Protein AF-A0A0F9W934-F1 (afdb_monomer_lite)

Sequence (111 aa):
MRCPDISNLKLDRRDQDALKRIRSIQRAGNVLEVVMPAGVMSVIFLGNGPSQTLYNIHSADWVLFAQALNGLPSIIRTQIANAAKLRLLDGGLSAEQRKFWDAVERGCGGY

Foldseek 3Di:
DFFDWFWQDQDDPLNLVLLCQLVVLCVVQVNPDSQDQPQCCCSNPVVDDRDDDGTTGDQVSLVSSLVSLVPDDPVSLQSQLVSLVVVCPDPDDDPRSNSRSCSSNVSGHDD

Organism: NCBI:txid412755

Structure (mmCIF, N/CA/C/O backbone):
data_AF-A0A0F9W934-F1
#
_entry.id   AF-A0A0F9W934-F1
#
loop_
_atom_site.group_PDB
_atom_site.id
_atom_site.type_symbol
_atom_site.label_atom_id
_atom_site.label_alt_id
_atom_site.label_comp_id
_atom_site.label_asym_id
_atom_site.label_entity_id
_atom_site.label_seq_id
_atom_site.pdbx_PDB_ins_code
_atom_site.Cartn_x
_atom_site.Cartn_y
_atom_site.Cartn_z
_atom_site.occupancy
_atom_site.B_iso_or_equiv
_atom_site.auth_seq_id
_atom_site.auth_comp_id
_atom_site.auth_asym_id
_atom_site.auth_atom_id
_atom_site.pdbx_PDB_model_num
ATOM 1 N N . MET A 1 1 ? -8.552 -16.717 -4.793 1.00 54.19 1 MET A N 1
ATOM 2 C CA . MET A 1 1 ? -7.733 -15.486 -4.783 1.00 54.19 1 MET A CA 1
ATOM 3 C C . MET A 1 1 ? -6.305 -15.897 -5.087 1.00 54.19 1 MET A C 1
ATOM 5 O O . MET A 1 1 ? -5.833 -16.815 -4.426 1.00 54.19 1 MET A O 1
ATOM 9 N N . ARG A 1 2 ? -5.652 -15.314 -6.097 1.00 76.81 2 ARG A N 1
ATOM 10 C CA . ARG A 1 2 ? -4.266 -15.647 -6.452 1.00 76.81 2 ARG A CA 1
ATOM 11 C C . ARG A 1 2 ? -3.397 -14.418 -6.213 1.00 76.81 2 ARG A C 1
ATOM 13 O O . ARG A 1 2 ? -3.354 -13.512 -7.035 1.00 76.81 2 ARG A O 1
ATOM 20 N N . CYS A 1 3 ? -2.747 -14.360 -5.056 1.00 87.44 3 CYS A N 1
ATOM 21 C CA . CYS A 1 3 ? -1.920 -13.206 -4.726 1.00 87.44 3 CYS A CA 1
ATOM 22 C C . CYS A 1 3 ? -0.605 -13.233 -5.522 1.00 87.44 3 CYS A C 1
ATOM 24 O O . CYS A 1 3 ? -0.059 -14.318 -5.737 1.00 87.44 3 CYS A O 1
ATOM 26 N N . PRO A 1 4 ? -0.092 -12.075 -5.967 1.00 89.75 4 PRO A N 1
ATOM 27 C CA . PRO A 1 4 ? 1.106 -12.032 -6.791 1.00 89.75 4 PRO A CA 1
ATOM 28 C C . PRO A 1 4 ? 2.367 -12.262 -5.956 1.00 89.75 4 PRO A C 1
ATOM 30 O O . PRO A 1 4 ? 2.503 -11.709 -4.868 1.00 89.75 4 PRO A O 1
ATOM 33 N N . ASP A 1 5 ? 3.333 -12.984 -6.511 1.00 91.31 5 ASP A N 1
ATOM 34 C CA . ASP A 1 5 ? 4.720 -12.857 -6.075 1.00 91.31 5 ASP A CA 1
ATOM 35 C C . ASP A 1 5 ? 5.345 -11.652 -6.791 1.00 91.31 5 ASP A C 1
ATOM 37 O O . ASP A 1 5 ? 5.230 -11.498 -8.013 1.00 91.31 5 ASP A O 1
ATOM 41 N N . ILE A 1 6 ? 5.978 -10.766 -6.026 1.00 91.75 6 ILE A N 1
ATOM 42 C CA . ILE A 1 6 ? 6.658 -9.580 -6.543 1.00 91.75 6 ILE A CA 1
ATOM 43 C C . ILE A 1 6 ? 8.110 -9.646 -6.099 1.00 91.75 6 ILE A C 1
ATOM 45 O O . ILE A 1 6 ? 8.400 -9.629 -4.907 1.00 91.75 6 ILE A O 1
ATOM 49 N N . SER A 1 7 ? 9.022 -9.701 -7.060 1.00 91.00 7 SER A N 1
ATOM 50 C CA . SER A 1 7 ? 10.460 -9.682 -6.800 1.00 91.00 7 SER A CA 1
ATOM 51 C C . SER A 1 7 ? 11.062 -8.360 -7.249 1.00 91.00 7 SER A C 1
ATOM 53 O O . SER A 1 7 ? 10.609 -7.776 -8.232 1.00 91.00 7 SER A O 1
ATOM 55 N N . ASN A 1 8 ? 12.112 -7.915 -6.559 1.00 89.38 8 ASN A N 1
ATOM 56 C CA . ASN A 1 8 ? 12.868 -6.706 -6.895 1.00 89.38 8 ASN A CA 1
ATOM 57 C C . ASN A 1 8 ? 12.010 -5.432 -6.972 1.00 89.38 8 ASN A C 1
ATOM 59 O O . ASN A 1 8 ? 12.311 -4.518 -7.742 1.00 89.38 8 ASN A O 1
ATOM 63 N N . LEU A 1 9 ? 10.948 -5.348 -6.168 1.00 90.69 9 LEU A N 1
ATOM 64 C CA . LEU A 1 9 ? 10.140 -4.141 -6.079 1.00 90.69 9 LEU A CA 1
ATOM 65 C C . LEU A 1 9 ? 11.009 -3.007 -5.543 1.00 90.69 9 LEU A C 1
ATOM 67 O O . LEU A 1 9 ? 11.544 -3.091 -4.440 1.00 90.69 9 LEU A O 1
ATOM 71 N N . LYS A 1 10 ? 11.113 -1.928 -6.313 1.00 90.25 10 LYS A N 1
ATOM 72 C CA . LYS A 1 10 ? 11.779 -0.703 -5.890 1.00 90.25 10 LYS A CA 1
ATOM 73 C C . LYS A 1 10 ? 10.728 0.364 -5.638 1.00 90.25 10 LYS A C 1
ATOM 75 O O . LYS A 1 10 ? 10.038 0.777 -6.564 1.00 90.25 10 LYS A O 1
ATOM 80 N N . LEU A 1 11 ? 10.617 0.791 -4.385 1.00 88.50 11 LEU A N 1
ATOM 81 C CA . LEU A 1 11 ? 9.685 1.845 -3.997 1.00 88.50 11 LEU A CA 1
ATOM 82 C C . LEU A 1 11 ? 10.354 3.211 -4.132 1.00 88.50 11 LEU A C 1
ATOM 84 O O . LEU A 1 11 ? 11.452 3.436 -3.621 1.00 88.50 11 LEU A O 1
ATOM 88 N N . ASP A 1 12 ? 9.684 4.126 -4.822 1.00 88.94 12 ASP A N 1
ATOM 89 C CA . ASP A 1 12 ? 10.135 5.502 -4.986 1.00 88.94 12 ASP A CA 1
ATOM 90 C C . ASP A 1 12 ? 9.631 6.406 -3.845 1.00 88.94 12 ASP A C 1
ATOM 92 O O . ASP A 1 12 ? 8.940 5.977 -2.920 1.00 88.94 12 ASP A O 1
ATOM 96 N N . ARG A 1 13 ? 9.981 7.695 -3.891 1.00 87.75 13 ARG A N 1
ATOM 97 C CA . ARG A 1 13 ? 9.539 8.661 -2.871 1.00 87.75 13 ARG A CA 1
ATOM 98 C C . ARG A 1 13 ? 8.012 8.787 -2.785 1.00 87.75 13 ARG A C 1
ATOM 100 O O . ARG A 1 13 ? 7.486 8.863 -1.680 1.00 87.75 13 ARG A O 1
ATOM 107 N N . ARG A 1 14 ? 7.301 8.771 -3.917 1.00 90.50 14 ARG A N 1
ATOM 108 C CA . ARG A 1 14 ? 5.834 8.884 -3.941 1.00 90.50 14 ARG A CA 1
ATOM 109 C C . ARG A 1 14 ? 5.183 7.648 -3.332 1.00 90.50 14 ARG A C 1
ATOM 111 O O . ARG A 1 14 ? 4.183 7.771 -2.630 1.00 90.50 14 ARG A O 1
ATOM 118 N N . ASP A 1 15 ? 5.768 6.471 -3.544 1.00 91.12 15 ASP A N 1
ATOM 119 C CA . ASP A 1 15 ? 5.319 5.252 -2.878 1.00 91.12 15 ASP A CA 1
ATOM 120 C C . ASP A 1 15 ? 5.468 5.350 -1.366 1.00 91.12 15 ASP A C 1
ATOM 122 O O . ASP A 1 15 ? 4.544 5.023 -0.624 1.00 91.12 15 ASP A O 1
ATOM 126 N N . GLN A 1 16 ? 6.621 5.831 -0.899 1.00 88.94 16 GLN A N 1
ATOM 127 C CA . GLN A 1 16 ? 6.857 6.012 0.529 1.00 88.94 16 GLN A CA 1
ATOM 128 C C . GLN A 1 16 ? 5.864 6.988 1.155 1.00 88.94 16 GLN A C 1
ATOM 130 O O . GLN A 1 16 ? 5.382 6.745 2.261 1.00 88.94 16 GLN A O 1
ATOM 135 N N . ASP A 1 17 ? 5.541 8.075 0.463 1.00 89.75 17 ASP A N 1
ATOM 136 C CA . ASP A 1 17 ? 4.576 9.058 0.946 1.00 89.75 17 ASP A CA 1
ATOM 137 C C . ASP A 1 17 ? 3.160 8.467 1.017 1.00 89.75 17 ASP A C 1
ATOM 139 O O . ASP A 1 17 ? 2.454 8.657 2.013 1.00 89.75 17 ASP A O 1
ATOM 143 N N . ALA A 1 18 ? 2.767 7.658 0.030 1.00 91.88 18 ALA A N 1
ATOM 144 C CA . ALA A 1 18 ? 1.509 6.915 0.065 1.00 91.88 18 ALA A CA 1
ATOM 145 C C . ALA A 1 18 ? 1.466 5.893 1.217 1.00 91.88 18 ALA A C 1
ATOM 147 O O . ALA A 1 18 ? 0.471 5.820 1.941 1.00 91.88 18 ALA A O 1
ATOM 148 N N . LEU A 1 19 ? 2.558 5.162 1.462 1.00 91.19 19 LEU A N 1
ATOM 149 C CA . LEU A 1 19 ? 2.675 4.229 2.590 1.00 91.19 19 LEU A CA 1
ATOM 150 C C . LEU A 1 19 ? 2.607 4.944 3.947 1.00 91.19 19 LEU A C 1
ATOM 152 O O . LEU A 1 19 ? 1.935 4.478 4.869 1.00 91.19 19 LEU A O 1
ATOM 156 N N . LYS A 1 20 ? 3.240 6.116 4.075 1.00 88.69 20 LYS A N 1
ATOM 157 C CA . LYS A 1 20 ? 3.127 6.964 5.274 1.00 88.69 20 LYS A CA 1
ATOM 158 C C . LYS A 1 20 ? 1.694 7.446 5.491 1.00 88.69 20 LYS A C 1
ATOM 160 O O . LYS A 1 20 ? 1.248 7.509 6.637 1.00 88.69 20 LYS A O 1
ATOM 165 N N . ARG A 1 21 ? 0.956 7.741 4.418 1.00 89.94 21 ARG A N 1
ATOM 166 C CA . ARG A 1 21 ? -0.467 8.098 4.495 1.00 89.94 21 ARG A CA 1
ATOM 167 C C . ARG A 1 21 ? -1.339 6.920 4.928 1.00 89.94 21 ARG A C 1
ATOM 169 O O . ARG A 1 21 ? -2.213 7.098 5.766 1.00 89.94 21 ARG A O 1
ATOM 176 N N . ILE A 1 22 ? -1.084 5.713 4.428 1.00 90.50 22 ILE A N 1
ATOM 177 C CA . ILE A 1 22 ? -1.768 4.498 4.907 1.00 90.50 22 ILE A CA 1
ATOM 178 C C . ILE A 1 22 ? -1.537 4.313 6.413 1.00 90.50 22 ILE A C 1
ATOM 180 O O . ILE A 1 22 ? -2.484 4.086 7.166 1.00 90.50 22 ILE A O 1
ATOM 184 N N . ARG A 1 23 ? -0.300 4.517 6.879 1.00 88.31 23 ARG A N 1
ATOM 185 C CA . ARG A 1 23 ? 0.022 4.470 8.311 1.00 88.31 23 ARG A CA 1
ATOM 186 C C . ARG A 1 23 ? -0.754 5.512 9.120 1.00 88.31 23 ARG A C 1
ATOM 188 O O . ARG A 1 23 ? -1.197 5.216 10.229 1.00 88.31 23 ARG A O 1
ATOM 195 N N . SER A 1 24 ? -0.894 6.739 8.616 1.00 89.00 24 SER A N 1
ATOM 196 C CA . SER A 1 24 ? -1.629 7.783 9.339 1.00 89.00 24 SER A CA 1
ATOM 197 C C . SER A 1 24 ? -3.127 7.485 9.414 1.00 89.00 24 SER A C 1
ATOM 199 O O . SER A 1 24 ? -3.713 7.687 10.474 1.00 89.00 24 SER A O 1
ATOM 201 N N . ILE A 1 25 ? -3.718 6.921 8.355 1.00 89.88 25 ILE A N 1
ATOM 202 C CA . ILE A 1 25 ? -5.105 6.428 8.338 1.00 89.88 25 ILE A CA 1
ATOM 203 C C . ILE A 1 25 ? -5.318 5.369 9.430 1.00 89.88 25 ILE A C 1
ATOM 205 O O . ILE A 1 25 ? -6.261 5.466 10.211 1.00 89.88 25 ILE A O 1
ATOM 209 N N . GLN A 1 26 ? -4.420 4.385 9.525 1.00 85.12 26 GLN A N 1
ATOM 210 C CA . GLN A 1 26 ? -4.503 3.314 10.527 1.00 85.12 26 GLN A CA 1
ATOM 211 C C . GLN A 1 26 ? -4.398 3.856 11.958 1.00 85.12 26 GLN A C 1
ATOM 213 O O . GLN A 1 26 ? -5.211 3.503 12.811 1.00 85.12 26 GLN A O 1
ATOM 218 N N . ARG A 1 27 ? -3.454 4.774 12.206 1.00 85.62 27 ARG A N 1
ATOM 219 C CA . ARG A 1 27 ? -3.302 5.435 13.512 1.00 85.62 27 ARG A CA 1
ATOM 220 C C . ARG A 1 27 ? -4.529 6.257 13.895 1.00 85.62 27 ARG A C 1
ATOM 2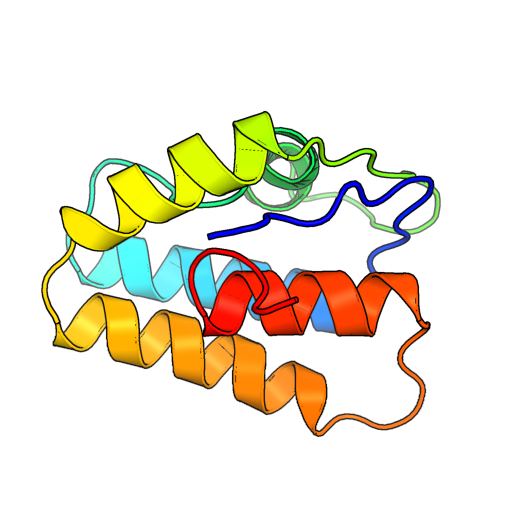22 O O . ARG A 1 27 ? -4.975 6.168 15.030 1.00 85.62 27 ARG A O 1
ATOM 229 N N . ALA A 1 28 ? -5.081 7.028 12.959 1.00 84.94 28 ALA A N 1
ATOM 230 C CA . ALA A 1 28 ? -6.292 7.812 13.195 1.00 84.94 28 ALA A CA 1
ATOM 231 C C . ALA A 1 28 ? -7.519 6.923 13.460 1.00 84.94 28 ALA A C 1
ATOM 233 O O . ALA A 1 28 ? -8.395 7.292 14.234 1.00 84.94 28 ALA A O 1
ATOM 234 N N . GLY A 1 29 ? -7.564 5.736 12.851 1.00 80.81 29 GLY A N 1
ATOM 235 C CA . GLY A 1 29 ? -8.587 4.721 13.097 1.00 80.81 29 GLY A CA 1
ATOM 236 C C . GLY A 1 29 ? -8.388 3.898 14.374 1.00 80.81 29 GLY A C 1
ATOM 237 O O . GLY A 1 29 ? -9.130 2.939 14.562 1.00 80.81 29 GLY A O 1
ATOM 238 N N . ASN A 1 30 ? -7.399 4.226 15.220 1.00 81.31 30 ASN A N 1
ATOM 239 C CA . ASN A 1 30 ? -7.010 3.456 16.410 1.00 81.31 30 ASN A CA 1
ATOM 240 C C . ASN A 1 30 ? -6.738 1.966 16.122 1.00 81.31 30 ASN A C 1
ATOM 242 O O . ASN A 1 30 ? -6.998 1.097 16.954 1.00 81.31 30 ASN A O 1
ATOM 246 N N . VAL A 1 31 ? -6.204 1.661 14.938 1.00 78.69 31 VAL A N 1
ATOM 247 C CA . VAL A 1 31 ? -5.802 0.304 14.564 1.00 78.69 31 VAL A CA 1
ATOM 248 C C . VAL A 1 31 ? -4.408 0.042 15.133 1.00 78.69 31 VAL A C 1
ATOM 250 O O . VAL A 1 31 ? -3.453 0.745 14.801 1.00 78.69 31 VAL A O 1
ATOM 253 N N . LEU A 1 32 ? -4.299 -0.963 16.005 1.00 67.31 32 LEU A N 1
ATOM 254 C CA . LEU A 1 32 ? -3.050 -1.330 16.687 1.00 67.31 32 LEU A CA 1
ATOM 255 C C . LEU A 1 32 ? -1.988 -1.906 15.737 1.00 67.31 32 LEU A C 1
ATOM 257 O O . LEU A 1 32 ? -0.795 -1.774 16.005 1.00 67.31 32 LEU A O 1
ATOM 261 N N . GLU A 1 33 ? -2.409 -2.505 14.622 1.00 69.25 33 GLU A N 1
ATOM 262 C CA . GLU A 1 33 ? -1.521 -3.170 13.672 1.00 69.25 33 GLU A CA 1
ATOM 263 C C . GLU A 1 33 ? -1.369 -2.379 12.367 1.00 69.25 33 GLU A C 1
ATOM 265 O O . GLU A 1 33 ? -2.341 -1.914 11.764 1.00 69.25 33 GLU A O 1
ATOM 270 N N . VAL A 1 34 ? -0.121 -2.229 11.918 1.00 69.94 34 VAL A N 1
ATOM 271 C CA . VAL A 1 34 ? 0.173 -1.640 10.613 1.00 69.94 34 VAL A CA 1
ATOM 272 C C . VAL A 1 34 ? -0.068 -2.699 9.549 1.00 69.94 34 VAL A C 1
ATOM 274 O O . VAL A 1 34 ? 0.740 -3.604 9.368 1.00 69.94 34 VAL A O 1
ATOM 277 N N . VAL A 1 35 ? -1.171 -2.566 8.823 1.00 78.94 35 VAL A N 1
ATOM 278 C CA . VAL A 1 35 ? -1.556 -3.526 7.788 1.00 78.94 35 VAL A CA 1
ATOM 279 C C . VAL A 1 35 ? -0.812 -3.190 6.501 1.00 78.94 35 VAL A C 1
ATOM 281 O O . VAL A 1 35 ? -1.241 -2.302 5.769 1.00 78.94 35 VAL A O 1
ATOM 284 N N . MET A 1 36 ? 0.322 -3.853 6.263 1.00 85.81 36 MET A N 1
ATOM 285 C CA . MET A 1 36 ? 1.071 -3.880 4.998 1.00 85.81 36 MET A CA 1
ATOM 286 C C . MET A 1 36 ? 1.780 -5.238 4.846 1.00 85.81 36 MET A C 1
ATOM 288 O O . MET A 1 36 ? 2.077 -5.863 5.864 1.00 85.81 36 MET A O 1
ATOM 292 N N . PRO A 1 37 ? 2.101 -5.698 3.620 1.00 82.75 37 PRO A N 1
ATOM 293 C CA . PRO A 1 37 ? 2.886 -6.917 3.432 1.00 82.75 37 PRO A CA 1
ATOM 294 C C . PRO A 1 37 ? 4.240 -6.834 4.153 1.00 82.75 37 PRO A C 1
ATOM 296 O O . PRO A 1 37 ? 4.905 -5.792 4.114 1.00 82.75 37 PRO A O 1
ATOM 299 N N . ALA A 1 38 ? 4.669 -7.937 4.774 1.00 77.38 38 ALA A N 1
ATOM 300 C CA . ALA A 1 38 ? 5.851 -7.963 5.638 1.00 77.38 38 ALA A CA 1
ATOM 301 C C . ALA A 1 38 ? 7.122 -7.466 4.926 1.00 77.38 38 ALA A C 1
ATOM 303 O O . ALA A 1 38 ? 7.901 -6.707 5.507 1.00 77.38 38 ALA A O 1
ATOM 304 N N . GLY A 1 39 ? 7.278 -7.791 3.638 1.00 75.31 39 GLY A N 1
ATOM 305 C CA . GLY A 1 39 ? 8.397 -7.327 2.816 1.00 75.31 39 GLY A CA 1
ATOM 306 C C . GLY A 1 39 ? 8.562 -5.801 2.768 1.00 75.31 39 GLY A C 1
ATOM 307 O O . GLY A 1 39 ? 9.687 -5.322 2.685 1.00 75.31 39 GLY A O 1
ATOM 308 N N . VAL A 1 40 ? 7.484 -5.013 2.886 1.00 75.69 40 VAL A N 1
ATOM 309 C CA . VAL A 1 40 ? 7.517 -3.536 2.757 1.00 75.69 40 VAL A CA 1
ATOM 310 C C . VAL A 1 40 ? 7.339 -2.781 4.077 1.00 75.69 40 VAL A C 1
ATOM 312 O O . VAL A 1 40 ? 7.415 -1.550 4.103 1.00 75.69 40 VAL A O 1
ATOM 315 N N . MET A 1 41 ? 7.153 -3.486 5.197 1.00 77.19 41 MET A N 1
ATOM 316 C CA . MET A 1 41 ? 6.966 -2.871 6.520 1.00 77.19 41 MET A CA 1
ATOM 317 C C . MET A 1 41 ? 8.143 -1.978 6.940 1.00 77.19 41 MET A 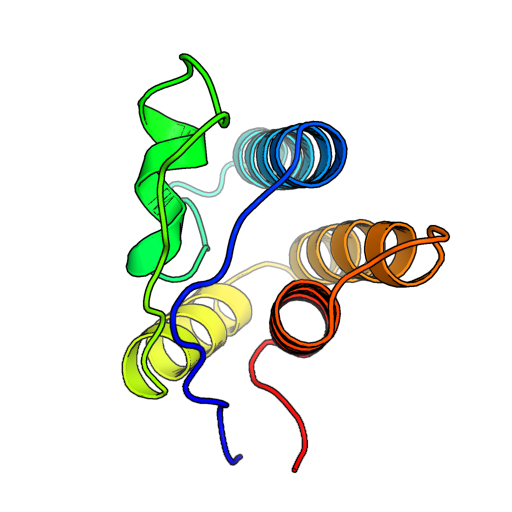C 1
ATOM 319 O O . MET A 1 41 ? 7.944 -0.975 7.628 1.00 77.19 41 MET A O 1
ATOM 323 N N . SER A 1 42 ? 9.361 -2.275 6.483 1.00 71.31 42 SER A N 1
ATOM 324 C CA . SER A 1 42 ? 10.562 -1.492 6.805 1.00 71.31 42 SER A CA 1
ATOM 325 C C . SER A 1 42 ? 10.445 -0.009 6.424 1.00 71.31 42 SER A C 1
ATOM 327 O O . SER A 1 42 ? 10.909 0.842 7.182 1.00 71.31 42 SER A O 1
ATOM 329 N N . VAL A 1 43 ? 9.752 0.335 5.330 1.00 73.31 43 VAL A N 1
ATOM 330 C CA . VAL A 1 43 ? 9.503 1.736 4.922 1.00 73.31 43 VAL A CA 1
ATOM 331 C C . VAL A 1 43 ? 8.708 2.499 5.980 1.00 73.31 43 VAL A C 1
ATOM 333 O O . VAL A 1 43 ? 8.959 3.677 6.238 1.00 73.31 43 VAL A O 1
ATOM 336 N N . ILE A 1 44 ? 7.748 1.826 6.608 1.00 72.06 44 ILE A N 1
ATOM 337 C CA . ILE A 1 44 ? 6.871 2.423 7.611 1.00 72.06 44 ILE A CA 1
ATOM 338 C C . ILE A 1 44 ? 7.617 2.602 8.932 1.00 72.06 44 ILE A C 1
ATOM 340 O O . ILE A 1 44 ? 7.426 3.612 9.612 1.00 72.06 44 ILE A O 1
ATOM 344 N N . PHE A 1 45 ? 8.476 1.654 9.303 1.00 68.50 45 PHE A N 1
ATOM 345 C CA . PHE A 1 45 ? 9.148 1.669 10.601 1.00 68.50 45 PHE A CA 1
ATOM 346 C C . PHE A 1 45 ? 10.470 2.446 10.622 1.00 68.50 45 PHE A C 1
ATOM 348 O O . PHE A 1 45 ? 10.749 3.083 11.633 1.00 68.50 45 PHE A O 1
ATOM 355 N N . LEU A 1 46 ? 11.255 2.453 9.539 1.00 65.94 46 LEU A N 1
ATOM 356 C CA . LEU A 1 46 ? 12.646 2.930 9.575 1.00 65.94 46 LEU A CA 1
ATOM 357 C C . LEU A 1 46 ? 12.875 4.345 9.026 1.00 65.94 46 LEU A C 1
ATOM 359 O O . LEU A 1 46 ? 13.956 4.884 9.229 1.00 65.94 46 LEU A O 1
ATOM 363 N N . GLY A 1 47 ? 11.889 4.974 8.374 1.00 55.44 47 GLY A N 1
ATOM 364 C CA . GLY A 1 47 ? 11.853 6.424 8.101 1.00 55.44 47 GLY A CA 1
ATOM 365 C C . GLY A 1 47 ? 12.959 7.040 7.219 1.00 55.44 47 GLY A C 1
ATOM 366 O O . GLY A 1 47 ? 12.782 8.167 6.763 1.00 55.44 47 GLY A O 1
ATOM 367 N N . ASN A 1 48 ? 14.048 6.326 6.919 1.00 51.19 48 ASN A N 1
ATOM 368 C CA . ASN A 1 48 ? 15.261 6.868 6.308 1.00 51.19 48 ASN A CA 1
ATOM 369 C C . ASN A 1 48 ? 15.574 6.190 4.957 1.00 51.19 48 ASN A C 1
ATOM 371 O O . ASN A 1 48 ? 16.148 5.110 4.919 1.00 51.19 48 ASN A O 1
ATOM 375 N N . GLY A 1 49 ? 15.223 6.868 3.853 1.00 52.25 49 GLY A N 1
ATOM 376 C CA . GLY A 1 49 ? 15.878 6.754 2.534 1.00 52.25 49 GLY A CA 1
ATOM 377 C C . GLY A 1 49 ? 15.515 5.563 1.609 1.00 52.25 49 GLY A C 1
ATOM 378 O O . GLY A 1 49 ? 15.992 4.461 1.836 1.00 52.25 49 GLY A O 1
ATOM 379 N N . PRO A 1 50 ? 14.773 5.770 0.494 1.00 55.59 50 PRO A N 1
ATOM 380 C CA . PRO A 1 50 ? 14.383 4.720 -0.474 1.00 55.59 50 PRO A CA 1
ATOM 381 C C . PRO A 1 50 ? 15.413 4.295 -1.528 1.00 55.59 50 PRO A C 1
ATOM 383 O O . PRO A 1 50 ? 15.067 3.503 -2.399 1.00 55.59 50 PRO A O 1
ATOM 386 N N . SER A 1 51 ? 16.624 4.840 -1.607 1.00 51.38 51 SER A N 1
ATOM 387 C CA . SER A 1 51 ? 17.298 4.839 -2.920 1.00 51.38 51 SER A CA 1
ATOM 388 C C . SER A 1 51 ? 17.684 3.454 -3.476 1.00 51.38 51 SER A C 1
ATOM 390 O O . SER A 1 51 ? 17.875 3.351 -4.695 1.00 51.38 51 SER A O 1
ATOM 392 N N . GLN A 1 52 ? 17.775 2.398 -2.651 1.00 55.56 52 GLN A N 1
ATOM 393 C CA . GLN A 1 52 ? 18.326 1.102 -3.087 1.00 55.56 52 GLN A CA 1
ATOM 394 C C . GLN A 1 52 ? 17.689 -0.171 -2.494 1.00 55.56 52 GLN A C 1
ATOM 396 O O . GLN A 1 52 ? 18.120 -1.261 -2.861 1.00 55.56 52 GLN A O 1
ATOM 401 N N . THR A 1 53 ? 16.673 -0.093 -1.629 1.00 70.00 53 THR A N 1
ATOM 402 C CA . THR A 1 53 ? 16.088 -1.321 -1.061 1.00 70.00 53 THR A CA 1
ATOM 403 C C . THR A 1 53 ? 15.171 -1.993 -2.075 1.00 70.00 53 THR A C 1
ATOM 405 O O . THR A 1 53 ? 14.180 -1.409 -2.516 1.00 70.00 53 THR A O 1
ATOM 408 N N . LEU A 1 54 ? 15.523 -3.221 -2.448 1.00 83.25 54 LEU A N 1
ATOM 409 C CA . LEU A 1 54 ? 14.682 -4.107 -3.240 1.00 83.25 54 LEU A CA 1
ATOM 410 C C . LEU A 1 54 ? 13.819 -4.936 -2.293 1.00 83.25 54 LEU A C 1
ATOM 412 O O . LEU A 1 54 ? 14.331 -5.564 -1.367 1.00 83.25 54 LEU A O 1
ATOM 416 N N . TYR A 1 55 ? 12.515 -4.934 -2.534 1.00 85.38 55 TYR A N 1
ATOM 417 C CA . TYR A 1 55 ? 11.551 -5.695 -1.758 1.00 85.38 55 TYR A CA 1
ATOM 418 C C . TYR A 1 55 ? 11.125 -6.934 -2.535 1.00 85.38 55 TYR A C 1
ATOM 420 O O . TYR A 1 55 ? 10.787 -6.861 -3.718 1.00 85.38 55 TYR A O 1
ATOM 428 N N . ASN A 1 56 ? 11.113 -8.064 -1.840 1.00 89.44 56 ASN A N 1
ATOM 429 C 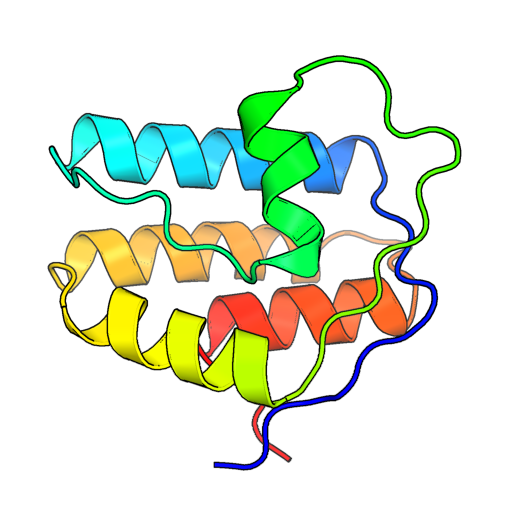CA . ASN A 1 56 ? 10.485 -9.285 -2.313 1.00 89.44 56 ASN A CA 1
ATOM 430 C C . ASN A 1 56 ? 9.241 -9.504 -1.460 1.00 89.44 56 ASN A C 1
ATOM 432 O O . ASN A 1 56 ? 9.323 -9.490 -0.233 1.00 89.44 56 ASN A O 1
ATOM 436 N N . ILE A 1 57 ? 8.095 -9.631 -2.115 1.00 89.75 57 ILE A N 1
ATOM 437 C CA . ILE A 1 57 ? 6.804 -9.848 -1.475 1.00 89.75 57 ILE A CA 1
ATOM 438 C C . ILE A 1 57 ? 6.259 -11.152 -2.020 1.00 89.75 57 ILE A C 1
ATOM 440 O O . ILE A 1 57 ? 6.035 -11.282 -3.226 1.00 89.75 57 ILE A O 1
ATOM 444 N N . HIS A 1 58 ? 6.054 -12.107 -1.129 1.00 90.31 58 HIS A N 1
ATOM 445 C CA . HIS A 1 58 ? 5.522 -13.405 -1.483 1.00 90.31 58 HIS A CA 1
ATOM 446 C C . HIS A 1 58 ? 3.997 -13.404 -1.415 1.00 90.31 58 HIS A C 1
ATOM 448 O O . HIS A 1 58 ? 3.376 -12.638 -0.676 1.00 90.31 58 HIS A O 1
ATOM 454 N N . SER A 1 59 ? 3.374 -14.321 -2.146 1.00 87.88 59 SER A N 1
ATOM 455 C CA . SER A 1 59 ? 1.929 -14.564 -2.092 1.00 87.88 59 SER A CA 1
ATOM 456 C C . SER A 1 59 ? 1.401 -14.740 -0.658 1.00 87.88 59 SER A C 1
ATOM 458 O O . SER A 1 59 ? 0.326 -14.234 -0.342 1.00 87.88 59 SER A O 1
ATOM 460 N N . ALA A 1 60 ? 2.170 -15.376 0.233 1.00 88.19 60 ALA A N 1
ATOM 461 C CA . ALA A 1 60 ? 1.825 -15.529 1.648 1.00 88.19 60 ALA A CA 1
ATOM 462 C C . ALA A 1 60 ? 1.728 -14.189 2.405 1.00 88.19 60 ALA A C 1
ATOM 464 O O . ALA A 1 60 ? 0.819 -14.018 3.219 1.00 88.19 60 ALA A O 1
ATOM 465 N N . ASP A 1 61 ? 2.594 -13.216 2.100 1.00 88.12 61 ASP A N 1
ATOM 466 C CA . ASP A 1 61 ? 2.547 -11.882 2.717 1.00 88.12 61 ASP A CA 1
ATOM 467 C C . ASP A 1 61 ? 1.246 -11.157 2.362 1.00 88.12 61 ASP A C 1
ATOM 469 O O . ASP A 1 61 ? 0.648 -10.475 3.194 1.00 88.12 61 ASP A O 1
ATOM 473 N N . TRP A 1 62 ? 0.776 -11.336 1.126 1.00 90.19 62 TRP A N 1
ATOM 474 C CA . TRP A 1 62 ? -0.500 -10.790 0.673 1.00 90.19 62 TRP A CA 1
ATOM 475 C C . TRP A 1 62 ? -1.697 -11.467 1.324 1.00 90.19 62 TRP A C 1
ATOM 477 O O . TRP A 1 62 ? -2.682 -10.796 1.609 1.00 90.19 62 TRP A O 1
ATOM 487 N N . VAL A 1 63 ? -1.631 -12.776 1.578 1.00 89.00 63 VAL A N 1
ATOM 488 C CA . VAL A 1 63 ? -2.697 -13.483 2.303 1.00 89.00 63 VAL A CA 1
ATOM 489 C C . VAL A 1 63 ? -2.829 -12.929 3.720 1.00 89.00 63 VAL A C 1
ATOM 491 O O . VAL A 1 63 ? -3.943 -12.624 4.147 1.00 89.00 63 VAL A O 1
ATOM 494 N N . LEU A 1 64 ? -1.712 -12.738 4.425 1.00 87.69 64 LEU A N 1
ATOM 495 C CA . LEU A 1 64 ? -1.713 -12.127 5.758 1.00 87.69 64 LEU A CA 1
ATOM 496 C C . LEU A 1 64 ? -2.228 -10.685 5.712 1.00 87.69 64 LEU A C 1
ATOM 498 O O . LEU A 1 64 ? -3.077 -10.302 6.514 1.00 87.69 64 LEU A O 1
ATOM 502 N N . PHE A 1 65 ? -1.791 -9.905 4.723 1.00 89.44 65 PHE A N 1
ATOM 503 C CA . PHE A 1 65 ? -2.291 -8.552 4.495 1.00 89.44 65 PHE A CA 1
ATOM 504 C C . PHE A 1 65 ? -3.809 -8.521 4.245 1.00 89.44 65 PHE A C 1
ATOM 506 O O . PHE A 1 65 ? -4.509 -7.716 4.858 1.00 89.44 65 PHE A O 1
ATOM 513 N N . ALA A 1 66 ? -4.344 -9.419 3.413 1.00 89.75 66 ALA A N 1
ATOM 514 C CA . ALA A 1 66 ? -5.779 -9.542 3.151 1.00 89.75 66 ALA A CA 1
ATOM 515 C C . ALA A 1 66 ? -6.568 -9.871 4.426 1.00 89.75 66 ALA A C 1
ATOM 517 O O . ALA A 1 66 ? -7.622 -9.288 4.686 1.00 89.75 66 ALA A O 1
ATOM 518 N N . GLN A 1 67 ? -6.058 -10.810 5.228 1.00 88.94 67 GLN A N 1
ATOM 519 C CA . GLN A 1 67 ? -6.663 -11.199 6.502 1.00 88.94 67 GLN A CA 1
ATOM 520 C C . GLN A 1 67 ? -6.692 -10.023 7.480 1.00 88.94 67 GLN A C 1
ATOM 522 O O . GLN A 1 67 ? -7.745 -9.726 8.046 1.00 88.94 67 GLN A O 1
ATOM 527 N N . ALA A 1 68 ? -5.576 -9.306 7.610 1.00 87.75 68 ALA A N 1
ATOM 528 C CA . ALA A 1 68 ? -5.485 -8.115 8.442 1.00 87.75 68 ALA A CA 1
ATOM 529 C C . ALA A 1 68 ? -6.435 -7.007 7.956 1.00 87.75 68 ALA A C 1
ATOM 531 O O . ALA A 1 68 ? -7.151 -6.416 8.764 1.00 87.75 68 ALA A O 1
ATOM 532 N N . LEU A 1 69 ? -6.531 -6.775 6.639 1.00 87.94 69 LEU A N 1
ATOM 533 C CA . LEU A 1 69 ? -7.490 -5.825 6.072 1.00 87.94 69 LEU A CA 1
ATOM 534 C C . LEU A 1 69 ? -8.929 -6.199 6.423 1.00 87.94 69 LEU A C 1
ATOM 536 O O . LEU A 1 69 ? -9.697 -5.314 6.790 1.00 87.94 69 LEU A O 1
ATOM 540 N N . ASN A 1 70 ? -9.305 -7.477 6.348 1.00 87.94 70 ASN A N 1
ATOM 541 C CA . ASN A 1 70 ? -10.667 -7.927 6.652 1.00 87.94 70 ASN A CA 1
ATOM 542 C C . ASN A 1 70 ? -11.102 -7.607 8.087 1.00 87.94 70 ASN A C 1
ATOM 544 O O . ASN A 1 70 ? -12.284 -7.332 8.300 1.00 87.94 70 ASN A O 1
ATOM 548 N N . GLY A 1 71 ? -10.162 -7.576 9.034 1.00 87.44 71 GLY A N 1
ATOM 549 C CA . GLY A 1 71 ? -10.413 -7.176 10.420 1.00 87.44 71 GLY A CA 1
ATOM 550 C C . GLY A 1 71 ? -10.663 -5.676 10.616 1.00 87.44 71 GLY A C 1
ATOM 551 O O . GLY A 1 71 ? -11.118 -5.269 11.683 1.00 87.44 71 GLY A O 1
ATOM 552 N N . LEU A 1 72 ? -10.394 -4.837 9.609 1.00 87.06 72 LEU A N 1
ATOM 553 C CA . LEU A 1 72 ? -10.550 -3.387 9.720 1.00 87.06 72 LEU A CA 1
ATOM 554 C C . LEU A 1 72 ? -11.987 -2.920 9.440 1.00 87.06 72 LEU A C 1
ATOM 556 O O . LEU A 1 72 ? -12.678 -3.492 8.586 1.00 87.06 72 LEU A O 1
ATOM 560 N N . PRO A 1 73 ? -12.414 -1.797 10.055 1.00 90.50 73 PRO A N 1
ATOM 561 C CA . PRO A 1 73 ? -13.646 -1.116 9.676 1.00 90.50 73 PRO A CA 1
ATOM 562 C C . PRO A 1 73 ? -13.675 -0.779 8.178 1.00 90.50 73 PRO A C 1
ATOM 564 O O . PRO A 1 73 ? -12.662 -0.379 7.595 1.00 90.50 73 PRO A O 1
ATOM 567 N N . SER A 1 74 ? -14.852 -0.873 7.551 1.00 90.81 74 SER A N 1
ATOM 568 C CA . SER A 1 74 ? -15.024 -0.660 6.103 1.00 90.81 74 SER A CA 1
ATOM 569 C C . SER A 1 74 ? -14.507 0.700 5.623 1.00 90.81 74 SER A C 1
ATOM 571 O O . SER A 1 74 ? -13.912 0.787 4.547 1.00 90.81 74 SER A O 1
ATOM 573 N N . ILE A 1 75 ? -14.672 1.747 6.435 1.00 91.25 75 ILE A N 1
ATOM 574 C CA . ILE A 1 75 ? -14.167 3.091 6.144 1.00 91.25 75 ILE A CA 1
ATOM 575 C C . ILE A 1 75 ? -12.636 3.124 6.061 1.00 91.25 75 ILE A C 1
ATOM 577 O O . ILE A 1 75 ? -12.088 3.731 5.145 1.00 91.25 75 ILE A O 1
ATOM 581 N N . ILE A 1 76 ? -11.943 2.414 6.955 1.00 91.19 76 ILE A N 1
ATOM 582 C CA . ILE A 1 76 ? -10.478 2.339 6.971 1.00 91.19 76 ILE A CA 1
ATOM 583 C C . ILE A 1 76 ? -9.986 1.562 5.752 1.00 91.19 76 ILE A C 1
ATOM 585 O O . ILE A 1 76 ? -9.118 2.054 5.033 1.00 91.19 76 ILE A O 1
ATOM 589 N N . ARG A 1 77 ? -10.600 0.408 5.445 1.00 91.25 77 ARG A N 1
ATOM 590 C CA . ARG A 1 77 ? -10.292 -0.356 4.220 1.00 91.25 77 ARG A CA 1
ATOM 591 C C . ARG A 1 77 ? -10.440 0.505 2.968 1.00 91.25 77 ARG A C 1
ATOM 593 O O . ARG A 1 77 ? -9.555 0.521 2.121 1.00 91.25 77 ARG A O 1
ATOM 600 N N . THR A 1 78 ? -11.530 1.267 2.889 1.00 92.88 78 THR A N 1
ATOM 601 C CA . THR A 1 78 ? -11.811 2.168 1.763 1.00 92.88 78 THR A CA 1
ATOM 602 C C . THR A 1 78 ? -10.750 3.258 1.639 1.00 92.88 78 THR A C 1
ATOM 604 O O . THR A 1 78 ? -10.303 3.564 0.538 1.00 92.88 78 THR A O 1
ATOM 607 N N . GLN A 1 79 ? -10.300 3.837 2.754 1.00 93.56 79 GLN A N 1
ATOM 608 C CA . GLN A 1 79 ? -9.244 4.848 2.727 1.00 93.56 79 GLN A CA 1
ATOM 609 C C . GLN A 1 79 ? -7.887 4.276 2.289 1.00 93.56 79 GLN A C 1
ATOM 611 O O . GLN A 1 79 ? -7.179 4.937 1.527 1.00 93.56 79 GLN A O 1
ATOM 616 N N . ILE A 1 80 ? -7.544 3.052 2.705 1.00 92.56 80 ILE A N 1
ATOM 617 C CA . ILE A 1 80 ? -6.336 2.347 2.244 1.00 92.56 80 ILE A CA 1
ATOM 618 C C . ILE A 1 80 ? -6.421 2.075 0.737 1.00 92.56 80 ILE A C 1
ATOM 620 O O . ILE A 1 80 ? -5.502 2.436 -0.000 1.00 92.56 80 ILE A O 1
ATOM 624 N N . ALA A 1 81 ? -7.545 1.526 0.266 1.00 93.50 81 ALA A N 1
ATOM 625 C CA . ALA A 1 81 ? -7.772 1.268 -1.154 1.00 93.50 81 ALA A CA 1
ATOM 626 C C . ALA A 1 81 ? -7.691 2.556 -1.988 1.00 93.50 81 ALA A C 1
ATOM 628 O O . ALA A 1 81 ? -7.034 2.590 -3.024 1.00 93.50 81 ALA A O 1
ATOM 629 N N . ASN A 1 82 ? -8.265 3.659 -1.500 1.00 94.94 82 ASN A N 1
ATOM 630 C CA . ASN A 1 82 ? -8.176 4.959 -2.165 1.00 94.94 82 ASN A CA 1
ATOM 631 C C . ASN A 1 82 ? -6.739 5.496 -2.226 1.00 94.94 82 ASN A C 1
ATOM 633 O O . ASN A 1 82 ? -6.356 6.087 -3.234 1.00 94.94 82 ASN A O 1
ATOM 637 N N . ALA A 1 83 ? -5.930 5.302 -1.180 1.00 93.50 83 ALA A N 1
ATOM 638 C CA . ALA A 1 83 ? -4.520 5.691 -1.205 1.00 93.50 83 ALA A CA 1
ATOM 639 C C . ALA A 1 83 ? -3.737 4.908 -2.274 1.00 93.50 83 ALA A C 1
ATOM 641 O O . ALA A 1 83 ? -2.960 5.508 -3.018 1.00 93.50 83 ALA A O 1
ATOM 642 N N . ALA A 1 84 ? -3.994 3.604 -2.399 1.00 94.19 84 ALA A N 1
ATOM 643 C CA . ALA A 1 84 ? -3.405 2.765 -3.438 1.00 94.19 84 ALA A CA 1
ATOM 644 C C . ALA A 1 84 ? -3.871 3.164 -4.846 1.00 94.19 84 ALA A C 1
ATOM 646 O O . ALA A 1 84 ? -3.053 3.351 -5.747 1.00 94.19 84 ALA A O 1
ATOM 647 N N . LYS A 1 85 ? -5.176 3.395 -5.017 1.00 94.75 85 LYS A N 1
ATOM 648 C CA . LYS A 1 85 ? -5.768 3.838 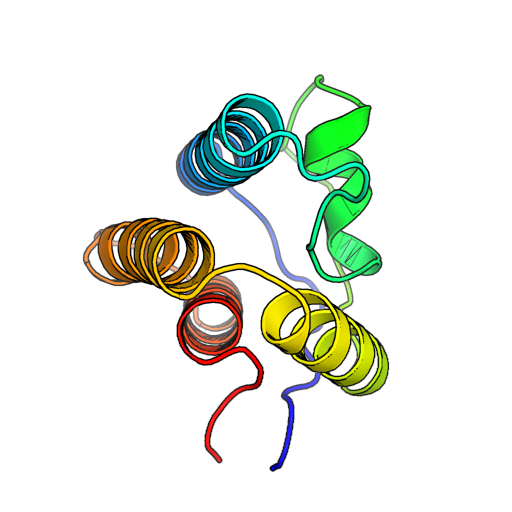-6.281 1.00 94.75 85 LYS A CA 1
ATOM 649 C C . LYS A 1 85 ? -5.172 5.154 -6.768 1.00 94.75 85 LYS A C 1
ATOM 651 O O . LYS A 1 85 ? -4.888 5.290 -7.950 1.00 94.75 85 LYS A O 1
ATOM 656 N N . LEU A 1 86 ? -4.928 6.106 -5.866 1.00 94.69 86 LEU A N 1
ATOM 657 C CA . LEU A 1 86 ? -4.253 7.357 -6.218 1.00 94.69 86 LEU A CA 1
ATOM 658 C C . LEU A 1 86 ? -2.835 7.116 -6.751 1.00 94.69 86 LEU A C 1
ATOM 660 O O . LEU A 1 86 ? -2.469 7.742 -7.741 1.00 94.69 86 LEU A O 1
ATOM 664 N N . ARG A 1 87 ? -2.065 6.179 -6.175 1.00 94.12 87 ARG A N 1
ATOM 665 C CA . ARG A 1 87 ? -0.754 5.809 -6.739 1.00 94.12 87 ARG A CA 1
ATOM 666 C C . ARG A 1 87 ? -0.867 5.135 -8.096 1.00 94.12 87 ARG A C 1
ATOM 668 O O . ARG A 1 87 ? -0.048 5.417 -8.957 1.00 94.12 87 ARG A O 1
ATOM 675 N N . LEU A 1 88 ? -1.878 4.304 -8.330 1.00 94.44 88 LEU A N 1
ATOM 676 C CA . LEU A 1 88 ? -2.093 3.679 -9.642 1.00 94.44 88 LEU A CA 1
ATOM 677 C C . LEU A 1 88 ? -2.390 4.687 -10.765 1.00 94.44 88 LEU A C 1
ATOM 679 O O . LEU A 1 88 ? -2.172 4.363 -11.934 1.00 94.44 88 LEU A O 1
ATOM 683 N N . LEU A 1 89 ? -2.877 5.884 -10.423 1.00 94.00 89 LEU A N 1
ATOM 684 C CA . LEU A 1 89 ? -3.140 6.970 -11.372 1.00 94.00 89 LEU A CA 1
ATOM 685 C C . LEU A 1 89 ? -1.897 7.798 -11.715 1.00 94.00 89 LEU A C 1
ATOM 687 O O . LEU A 1 89 ? -1.933 8.568 -12.675 1.00 94.00 89 LEU A O 1
ATOM 691 N N . ASP A 1 90 ? -0.809 7.667 -10.957 1.00 91.19 90 ASP A N 1
ATOM 692 C CA . ASP A 1 90 ? 0.420 8.388 -11.258 1.00 91.19 90 ASP A CA 1
ATOM 693 C C . ASP A 1 90 ? 1.068 7.880 -12.560 1.00 91.19 90 ASP A C 1
ATOM 695 O O . ASP A 1 90 ? 0.980 6.711 -12.940 1.00 91.19 90 ASP A O 1
ATOM 699 N N . GLY A 1 91 ? 1.759 8.778 -13.261 1.00 88.62 91 GLY A N 1
ATOM 700 C CA . GLY A 1 91 ? 2.595 8.404 -14.400 1.00 88.62 91 GLY A CA 1
ATOM 701 C C . GLY A 1 91 ? 3.916 7.773 -13.950 1.00 88.62 91 GLY A C 1
ATOM 702 O O . GLY A 1 91 ? 4.471 8.151 -12.920 1.00 88.62 91 GLY A O 1
ATOM 703 N N . GLY A 1 92 ? 4.450 6.846 -14.751 1.00 88.75 92 GLY A N 1
ATOM 704 C CA . GLY A 1 92 ? 5.822 6.346 -14.588 1.00 88.75 92 GLY A CA 1
ATOM 705 C C . GLY A 1 92 ? 6.023 5.210 -13.580 1.00 88.75 92 GLY A C 1
ATOM 706 O O . GLY A 1 92 ? 7.164 4.960 -13.206 1.00 88.75 92 GLY A O 1
ATOM 707 N N . LEU A 1 93 ? 4.963 4.511 -13.154 1.00 93.50 93 LEU A N 1
ATOM 708 C CA . LEU A 1 93 ? 5.124 3.297 -12.344 1.00 93.50 93 LEU A CA 1
ATOM 709 C C . LEU A 1 93 ? 5.772 2.174 -13.157 1.00 93.50 93 LEU A C 1
ATOM 711 O O . LEU A 1 93 ? 5.340 1.878 -14.275 1.00 93.50 93 LEU A O 1
ATOM 715 N N . SER A 1 94 ? 6.732 1.487 -12.542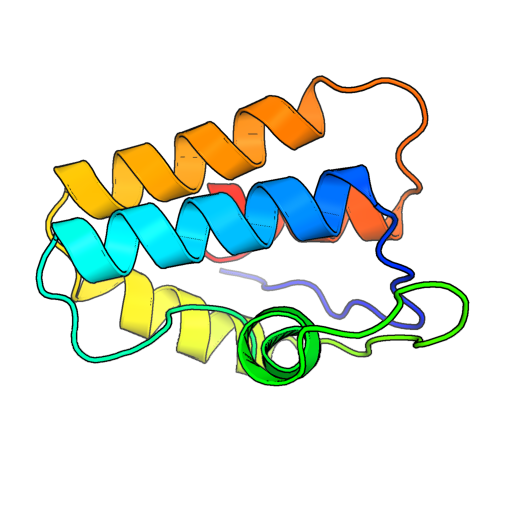 1.00 94.25 94 SER A N 1
ATOM 716 C CA . SER A 1 94 ? 7.216 0.192 -13.011 1.00 94.25 94 SER A CA 1
ATOM 717 C C . SER A 1 94 ? 6.102 -0.862 -12.967 1.00 94.25 94 SER A C 1
ATOM 719 O O . SER A 1 94 ? 5.067 -0.694 -12.307 1.00 94.25 94 SER A O 1
ATOM 721 N N . ALA A 1 95 ? 6.311 -1.983 -13.659 1.00 93.25 95 ALA A N 1
ATOM 722 C CA . ALA A 1 95 ? 5.371 -3.100 -13.631 1.00 93.25 95 ALA A CA 1
ATOM 723 C C . ALA A 1 95 ? 5.187 -3.655 -12.205 1.00 93.25 95 ALA A C 1
ATOM 725 O O . ALA A 1 95 ? 4.071 -3.979 -11.802 1.00 93.25 95 ALA A O 1
ATOM 726 N N . GLU A 1 96 ? 6.264 -3.718 -11.426 1.00 93.00 96 GLU A N 1
ATOM 727 C CA . GLU A 1 96 ? 6.294 -4.190 -10.040 1.00 93.00 96 GLU A CA 1
ATOM 728 C C . GLU A 1 96 ? 5.546 -3.225 -9.122 1.00 93.00 96 GLU A C 1
ATOM 730 O O . GLU A 1 96 ? 4.713 -3.668 -8.334 1.00 93.00 96 GLU A O 1
ATOM 735 N N . GLN A 1 97 ? 5.777 -1.914 -9.260 1.00 93.88 97 GLN A N 1
ATOM 736 C CA . GLN A 1 97 ? 5.048 -0.898 -8.493 1.00 93.88 97 GLN A CA 1
ATOM 737 C C . GLN A 1 97 ? 3.547 -0.956 -8.801 1.00 93.88 97 GLN A C 1
ATOM 739 O O . GLN A 1 97 ? 2.724 -0.911 -7.889 1.00 93.88 97 GLN A O 1
ATOM 744 N N . ARG A 1 98 ? 3.168 -1.117 -10.075 1.00 94.56 98 ARG A N 1
ATOM 745 C CA . ARG A 1 98 ? 1.760 -1.259 -10.472 1.00 94.56 98 ARG A CA 1
ATOM 746 C C . ARG A 1 98 ? 1.124 -2.515 -9.873 1.00 94.56 98 ARG A C 1
ATOM 748 O O . ARG A 1 98 ? 0.043 -2.417 -9.303 1.00 94.56 98 ARG A O 1
ATOM 755 N N . LYS A 1 99 ? 1.794 -3.672 -9.951 1.00 93.44 99 LYS A N 1
ATOM 756 C CA . LYS A 1 99 ? 1.325 -4.923 -9.324 1.00 93.44 99 LYS A CA 1
ATOM 757 C C . LYS A 1 99 ? 1.178 -4.780 -7.813 1.00 93.44 99 LYS A C 1
ATOM 759 O O . LYS A 1 99 ? 0.198 -5.254 -7.249 1.00 93.44 99 LYS A O 1
ATOM 764 N N . PHE A 1 100 ? 2.141 -4.121 -7.175 1.00 93.44 100 PHE A N 1
ATOM 765 C CA . PHE A 1 100 ? 2.119 -3.855 -5.745 1.00 93.44 100 PHE A CA 1
ATOM 766 C C . PHE A 1 100 ? 0.891 -3.030 -5.362 1.00 93.44 100 PHE A C 1
ATOM 768 O O . PHE A 1 100 ? 0.107 -3.466 -4.525 1.00 93.44 100 PHE A O 1
ATOM 775 N N . TRP A 1 101 ? 0.674 -1.880 -6.002 1.00 94.25 101 TRP A N 1
ATOM 776 C CA . TRP A 1 101 ? -0.449 -1.011 -5.654 1.00 94.25 101 TRP A CA 1
ATOM 777 C C . TRP A 1 101 ? -1.815 -1.597 -6.019 1.00 94.25 101 TRP A C 1
ATOM 779 O O . TRP A 1 101 ? -2.760 -1.394 -5.264 1.00 94.25 101 TRP A O 1
ATOM 789 N N . ASP A 1 102 ? -1.924 -2.379 -7.095 1.00 93.56 102 ASP A N 1
ATOM 790 C CA . ASP A 1 102 ? -3.151 -3.127 -7.417 1.00 93.56 102 ASP A CA 1
ATOM 791 C C . ASP A 1 102 ? -3.463 -4.187 -6.345 1.00 93.56 102 ASP A C 1
ATOM 793 O O . ASP A 1 102 ? -4.604 -4.321 -5.899 1.00 93.56 102 ASP A O 1
ATOM 797 N N . ALA A 1 103 ? -2.441 -4.886 -5.842 1.00 92.69 103 ALA A N 1
ATOM 798 C CA . ALA A 1 103 ? -2.605 -5.829 -4.740 1.00 92.69 103 ALA A CA 1
ATOM 799 C C . ALA A 1 103 ? -2.947 -5.134 -3.407 1.00 92.69 103 ALA A C 1
ATOM 801 O O . ALA A 1 103 ? -3.764 -5.658 -2.650 1.00 92.69 103 ALA A O 1
ATOM 802 N N . VAL A 1 104 ? -2.395 -3.943 -3.136 1.00 92.88 104 VAL A N 1
ATOM 803 C CA . VAL A 1 104 ? -2.779 -3.123 -1.970 1.00 92.88 104 VAL A CA 1
ATOM 804 C C . VAL A 1 104 ? -4.232 -2.649 -2.082 1.00 92.88 104 VAL A C 1
ATOM 806 O O . VAL A 1 104 ? -4.961 -2.729 -1.096 1.00 92.88 104 VAL A O 1
ATOM 809 N N . GLU A 1 105 ? -4.677 -2.191 -3.258 1.00 92.62 105 GLU A N 1
ATOM 810 C CA . GLU A 1 105 ? -6.057 -1.733 -3.488 1.00 92.62 105 GLU A CA 1
ATOM 811 C C . GLU A 1 105 ? -7.076 -2.850 -3.228 1.00 92.62 105 GLU A C 1
ATOM 813 O O . GLU A 1 105 ? -8.097 -2.630 -2.575 1.00 92.62 105 GLU 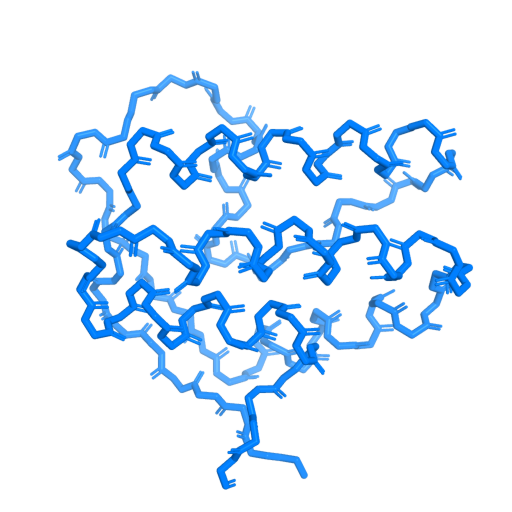A O 1
ATOM 818 N N . ARG A 1 106 ? -6.795 -4.055 -3.731 1.00 88.62 106 ARG A N 1
ATOM 819 C CA . ARG A 1 106 ? -7.732 -5.189 -3.713 1.00 88.62 106 ARG A CA 1
ATOM 820 C C . ARG A 1 106 ? -7.598 -6.085 -2.482 1.00 88.62 106 ARG A C 1
ATOM 822 O O . ARG A 1 106 ? -8.402 -6.994 -2.301 1.00 88.62 106 ARG A O 1
ATOM 829 N N . GLY A 1 107 ? -6.567 -5.882 -1.666 1.00 82.44 107 GLY A N 1
ATOM 830 C CA . GLY A 1 107 ? -6.219 -6.743 -0.533 1.00 82.44 107 GLY A CA 1
ATOM 831 C C . GLY A 1 107 ? -5.493 -8.035 -0.912 1.00 82.44 107 GLY A C 1
ATOM 832 O O . GLY A 1 107 ? -4.882 -8.656 -0.058 1.00 82.44 107 GLY A O 1
ATOM 833 N N . CYS A 1 108 ? -5.530 -8.435 -2.179 1.00 79.25 108 CYS A N 1
ATOM 834 C CA . CYS A 1 108 ? -4.739 -9.485 -2.812 1.00 79.25 108 CYS A CA 1
ATOM 835 C C . CYS A 1 108 ? -5.072 -9.393 -4.312 1.00 79.25 108 CYS A C 1
ATOM 837 O O . CYS A 1 108 ? -6.241 -9.238 -4.674 1.00 79.25 108 CYS A O 1
ATOM 839 N N . GLY A 1 109 ? -4.059 -9.400 -5.184 1.00 58.09 109 GLY A N 1
ATOM 840 C CA . GLY A 1 109 ? -4.243 -9.181 -6.625 1.00 58.09 109 GLY A CA 1
ATOM 841 C C . GLY A 1 109 ? -5.239 -10.161 -7.260 1.00 58.09 109 GLY A C 1
ATOM 842 O O . GLY A 1 109 ? -5.278 -11.342 -6.915 1.00 58.09 109 GLY A O 1
ATOM 843 N N . GLY A 1 110 ? -6.069 -9.652 -8.172 1.00 50.69 110 GLY A N 1
ATOM 844 C CA . GLY A 1 110 ? -7.010 -10.449 -8.954 1.00 50.69 110 GLY A CA 1
ATOM 845 C C . GLY A 1 110 ? -6.360 -10.915 -10.249 1.00 50.69 110 GLY A C 1
ATOM 846 O O . GLY A 1 110 ? -6.356 -10.163 -11.220 1.00 50.69 110 GLY A O 1
ATOM 847 N N . TYR A 1 111 ? -5.839 -12.141 -10.251 1.00 44.28 111 TYR A N 1
ATOM 848 C CA . TYR A 1 111 ? -5.388 -12.853 -11.448 1.00 44.28 111 TYR A CA 1
ATOM 849 C C . TYR A 1 111 ? -5.857 -14.308 -11.397 1.00 44.28 111 TYR A C 1
ATOM 851 O O . TYR A 1 111 ? -5.799 -14.913 -10.300 1.00 44.28 111 TYR A O 1
#

pLDDT: mean 84.15, std 12.01, range [44.28, 94.94]

Radius of gyration: 12.71 Å; chains: 1; bounding box: 33×25×31 Å

Secondary structure (DSSP, 8-state):
--PPPEEEEE--HHHHHHHHHHHHHHHHTT-SS--S-GGGHHHHHH-S--SSPEEEE-HHHHHHHHHHHHTS-HHHHHHHHHHHHHHHTSTT--HHHHHHHHHHHHSS---